Protein AF-A0A367M435-F1 (afdb_monomer_lite)

Sequence (116 aa):
MLREHAMYTHHCFVLACCLGAALPAPASDLFAPAELSDQELSQLRGRYVLPGRIVSFGVTMSSTWQNASGQVLGARVDLQVRQNLARPVLNVTLVDRPGDAPPPVAGNGQVLGGAG

Radius of gyration: 28.55 Å; chains: 1; bounding box: 97×39×48 Å

Organism: Pseudomonas aeruginosa (NCBI:txid287)

Structure (mmCIF, N/CA/C/O backbone):
data_AF-A0A367M435-F1
#
_entry.id   AF-A0A367M435-F1
#
loop_
_atom_site.group_PDB
_atom_site.id
_atom_site.type_symbol
_atom_site.label_atom_id
_atom_site.label_alt_id
_atom_site.label_comp_id
_atom_site.label_asym_id
_atom_site.label_entity_id
_atom_site.label_seq_id
_atom_site.pdbx_PDB_ins_code
_atom_site.Cartn_x
_atom_site.Cartn_y
_atom_site.Cartn_z
_atom_site.occupancy
_atom_site.B_iso_or_equiv
_atom_site.auth_seq_id
_atom_site.auth_comp_id
_atom_site.auth_asym_id
_atom_site.auth_atom_id
_atom_site.pdbx_PDB_model_num
ATOM 1 N N . MET A 1 1 ? 65.549 22.431 -8.433 1.00 52.28 1 MET A N 1
ATOM 2 C CA . MET A 1 1 ? 64.794 21.779 -7.341 1.00 52.28 1 MET A CA 1
ATOM 3 C C . MET A 1 1 ? 63.423 22.412 -7.058 1.00 52.28 1 MET A C 1
ATOM 5 O O . MET A 1 1 ? 62.508 21.671 -6.755 1.00 52.28 1 MET A O 1
ATOM 9 N N . LEU A 1 2 ? 63.182 23.724 -7.245 1.00 55.50 2 LEU A N 1
ATOM 10 C CA . LEU A 1 2 ? 61.846 24.334 -7.010 1.00 55.50 2 LEU A CA 1
ATOM 11 C C . LEU A 1 2 ? 60.718 23.920 -7.989 1.00 55.50 2 LEU A C 1
ATOM 13 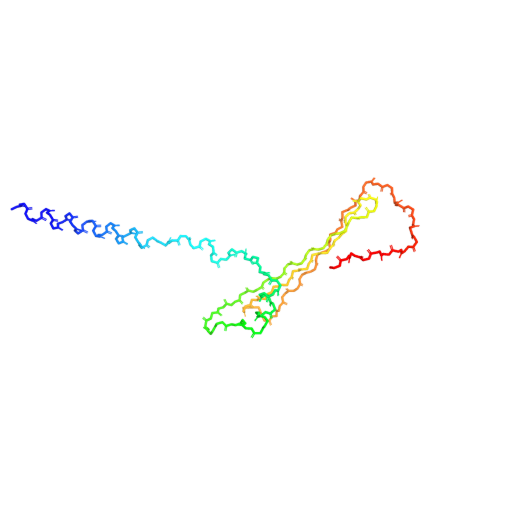O O . LEU A 1 2 ? 59.544 24.058 -7.660 1.00 55.50 2 LEU A O 1
ATOM 17 N N . ARG A 1 3 ? 61.045 23.412 -9.185 1.00 54.94 3 ARG A N 1
ATOM 18 C CA . ARG A 1 3 ? 60.057 23.103 -10.240 1.00 54.94 3 ARG A CA 1
ATOM 19 C C . ARG A 1 3 ? 59.373 21.736 -10.067 1.00 54.94 3 ARG A C 1
ATOM 21 O O . ARG A 1 3 ? 58.253 21.552 -10.527 1.00 54.94 3 ARG A O 1
ATOM 28 N N . GLU A 1 4 ? 60.020 20.803 -9.373 1.00 53.88 4 GLU A N 1
ATOM 29 C CA . GLU A 1 4 ? 59.544 19.421 -9.191 1.00 53.88 4 GLU A CA 1
ATOM 30 C C . GLU A 1 4 ? 58.506 19.323 -8.057 1.00 53.88 4 GLU A C 1
ATOM 32 O O . GLU A 1 4 ? 57.499 18.628 -8.191 1.00 53.88 4 GLU A O 1
ATOM 37 N N . HIS A 1 5 ? 58.665 20.120 -6.992 1.00 55.00 5 HIS A N 1
ATOM 38 C CA . HIS A 1 5 ? 57.692 20.217 -5.895 1.00 55.00 5 HIS A CA 1
ATOM 39 C C . HIS A 1 5 ? 56.345 20.812 -6.337 1.00 55.00 5 HIS A C 1
ATOM 41 O O . HIS A 1 5 ? 55.293 20.371 -5.872 1.00 55.00 5 HIS A O 1
ATOM 47 N N . ALA A 1 6 ? 56.354 21.766 -7.275 1.00 58.19 6 ALA A N 1
ATOM 48 C CA . ALA A 1 6 ? 55.132 22.349 -7.833 1.00 58.19 6 ALA A CA 1
ATOM 49 C C . ALA A 1 6 ? 54.338 21.327 -8.670 1.00 58.19 6 ALA A C 1
ATOM 51 O O . ALA A 1 6 ? 53.111 21.278 -8.592 1.00 58.19 6 ALA A O 1
ATOM 52 N N . ME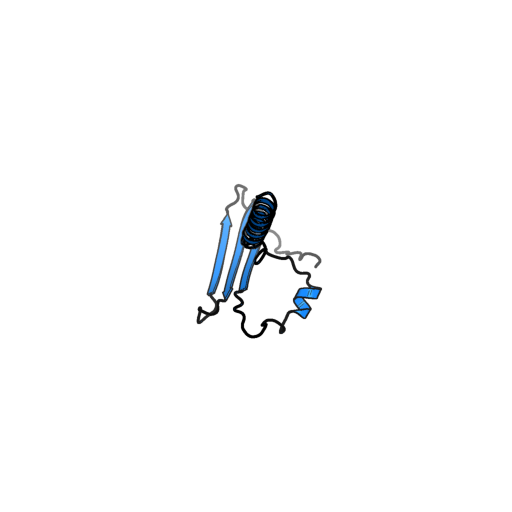T A 1 7 ? 55.033 20.461 -9.417 1.00 58.19 7 MET A N 1
ATOM 53 C CA . MET A 1 7 ? 54.406 19.429 -10.248 1.00 58.19 7 MET A CA 1
ATOM 54 C C . MET A 1 7 ? 53.760 18.321 -9.402 1.00 58.19 7 MET A C 1
ATOM 56 O O . MET A 1 7 ? 52.644 17.903 -9.706 1.00 58.19 7 MET A O 1
ATOM 60 N N . TYR A 1 8 ? 54.407 17.895 -8.310 1.00 57.81 8 TYR A N 1
ATOM 61 C CA . TYR A 1 8 ? 53.862 16.889 -7.386 1.00 57.81 8 TYR A CA 1
ATOM 62 C C . TYR A 1 8 ? 52.659 17.423 -6.590 1.00 57.81 8 TYR A C 1
ATOM 64 O O . TYR A 1 8 ? 51.668 16.722 -6.400 1.00 57.81 8 TYR A O 1
ATOM 72 N N . THR A 1 9 ? 52.703 18.702 -6.199 1.00 62.72 9 THR A N 1
ATOM 73 C CA . THR A 1 9 ? 51.598 19.382 -5.500 1.00 62.72 9 THR A CA 1
ATOM 74 C C . THR A 1 9 ? 50.352 19.479 -6.381 1.00 62.72 9 THR A C 1
ATOM 76 O O . THR A 1 9 ? 49.239 19.245 -5.913 1.00 62.72 9 THR A O 1
ATOM 79 N N . HIS A 1 10 ? 50.530 19.746 -7.679 1.00 67.25 10 HIS A N 1
ATOM 80 C CA . HIS A 1 10 ? 49.409 19.824 -8.611 1.00 67.25 10 HIS A CA 1
ATOM 81 C C . HIS A 1 10 ? 48.781 18.450 -8.886 1.00 67.25 10 HIS A C 1
ATOM 83 O O . HIS A 1 10 ? 47.557 18.342 -8.930 1.00 67.25 10 HIS A O 1
ATOM 89 N N . HIS A 1 11 ? 49.600 17.396 -9.000 1.00 69.62 11 HIS A N 1
ATOM 90 C CA . HIS A 1 11 ? 49.118 16.020 -9.165 1.00 69.62 11 HIS A CA 1
ATOM 91 C C . HIS A 1 11 ? 48.370 15.519 -7.928 1.00 69.62 11 HIS A C 1
ATOM 93 O O . HIS A 1 11 ? 47.300 14.934 -8.076 1.00 69.62 11 HIS A O 1
ATOM 99 N N . CYS A 1 12 ? 48.873 15.795 -6.720 1.00 72.12 12 CYS A N 1
ATOM 100 C CA . CYS A 1 12 ? 48.165 15.468 -5.480 1.00 72.12 12 CYS A CA 1
ATOM 101 C C . CYS A 1 12 ? 46.809 16.177 -5.388 1.00 72.12 12 CYS A C 1
ATOM 103 O O . CYS A 1 12 ? 45.831 15.569 -4.960 1.00 72.12 12 CYS A O 1
ATOM 105 N N . PHE A 1 13 ? 46.730 17.437 -5.828 1.00 76.31 13 PHE A N 1
ATOM 106 C CA . PHE A 1 13 ? 45.477 18.189 -5.829 1.00 76.31 13 PHE A CA 1
ATOM 107 C C . PHE A 1 13 ? 44.453 17.603 -6.810 1.00 76.31 13 PHE A C 1
ATOM 109 O O . PHE A 1 13 ? 43.298 17.396 -6.451 1.00 76.31 13 PHE A O 1
ATOM 116 N N . VAL A 1 14 ? 44.884 17.254 -8.027 1.00 77.75 14 VAL A N 1
ATOM 117 C CA . VAL A 1 14 ? 44.009 16.627 -9.031 1.00 77.75 14 VAL A CA 1
ATOM 118 C C . VAL A 1 14 ? 43.535 15.245 -8.568 1.00 77.75 14 VAL A C 1
ATOM 120 O O . VAL A 1 14 ? 42.347 14.950 -8.668 1.00 77.75 14 VAL A O 1
ATOM 123 N N . LEU A 1 15 ? 44.419 14.424 -7.990 1.00 78.50 15 LEU A N 1
ATOM 124 C CA . LEU A 1 15 ? 44.057 13.125 -7.410 1.00 78.50 15 LEU A CA 1
ATOM 125 C C . LEU A 1 15 ? 43.028 13.263 -6.283 1.00 78.50 15 LEU A C 1
ATOM 127 O O . LEU A 1 15 ? 42.042 12.527 -6.270 1.00 78.50 15 LEU A O 1
ATOM 131 N N . ALA A 1 16 ? 43.210 14.227 -5.377 1.00 75.62 16 ALA A N 1
ATOM 132 C CA . ALA A 1 16 ? 42.256 14.491 -4.303 1.00 75.62 16 ALA A CA 1
ATOM 133 C C . ALA A 1 16 ? 40.879 14.919 -4.844 1.00 75.62 16 ALA A C 1
ATOM 135 O O . ALA A 1 16 ? 39.853 14.427 -4.373 1.00 75.62 16 ALA A O 1
ATOM 136 N N . CYS A 1 17 ? 40.842 15.769 -5.876 1.00 76.19 17 CYS A N 1
ATOM 137 C CA . CYS A 1 17 ? 39.596 16.161 -6.537 1.00 76.19 17 CYS A CA 1
ATOM 138 C C . CYS A 1 17 ? 38.903 14.979 -7.235 1.00 76.19 17 CYS A C 1
ATOM 140 O O . CYS A 1 17 ? 37.689 14.825 -7.108 1.00 76.19 17 CYS A O 1
ATOM 142 N N . CYS A 1 18 ? 39.651 14.121 -7.936 1.00 74.56 18 CYS A N 1
ATOM 143 C CA . CYS A 1 18 ? 39.090 12.947 -8.607 1.00 74.56 18 CYS A CA 1
ATOM 144 C C . CYS A 1 18 ? 38.528 11.918 -7.615 1.00 74.56 18 CYS A C 1
ATOM 146 O O . CYS A 1 18 ? 37.455 11.373 -7.863 1.00 74.56 18 CYS A O 1
ATOM 148 N N . LEU A 1 19 ? 39.197 11.684 -6.478 1.00 74.81 19 LEU A N 1
ATOM 149 C CA . LEU A 1 19 ? 38.667 10.814 -5.4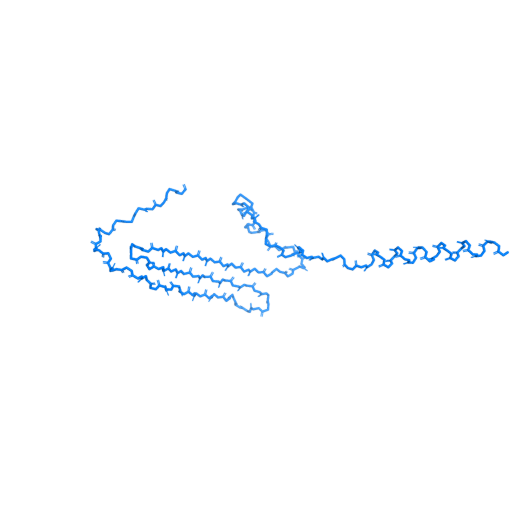21 1.00 74.81 19 LEU A CA 1
ATOM 150 C C . LEU A 1 19 ? 37.405 11.396 -4.767 1.00 74.81 19 LEU A C 1
ATOM 152 O O . LEU A 1 19 ? 36.474 10.645 -4.490 1.00 74.81 19 LEU A O 1
ATOM 156 N N . GLY A 1 20 ? 37.341 12.716 -4.565 1.00 70.56 20 GLY A N 1
ATOM 157 C CA . GLY A 1 20 ? 36.148 13.380 -4.031 1.00 70.56 20 GLY A CA 1
ATOM 158 C C . GLY A 1 20 ? 34.939 13.307 -4.971 1.00 70.56 20 GLY A C 1
ATOM 159 O O . GLY A 1 20 ? 33.820 13.098 -4.513 1.00 70.56 20 GLY A O 1
ATOM 160 N N . ALA A 1 21 ? 35.154 13.424 -6.285 1.00 66.12 21 ALA A N 1
ATOM 161 C CA . ALA A 1 21 ? 34.091 13.338 -7.291 1.00 66.12 21 ALA A CA 1
ATOM 162 C C . ALA A 1 21 ? 33.640 11.896 -7.598 1.00 66.12 21 ALA A C 1
ATOM 164 O O . ALA A 1 21 ? 32.541 11.695 -8.110 1.00 66.12 21 ALA A O 1
ATOM 165 N N . ALA A 1 22 ? 34.478 10.898 -7.298 1.00 65.75 22 ALA A N 1
ATOM 166 C CA . ALA A 1 22 ? 34.162 9.480 -7.476 1.00 65.75 22 ALA A CA 1
ATOM 167 C C . ALA A 1 22 ? 33.395 8.872 -6.291 1.00 65.75 22 ALA A C 1
ATOM 169 O O . ALA A 1 22 ? 32.993 7.708 -6.359 1.00 65.75 22 ALA A O 1
ATOM 170 N N . LEU A 1 23 ? 33.188 9.633 -5.208 1.00 65.56 23 LEU A N 1
ATOM 171 C CA . LEU A 1 23 ? 32.303 9.210 -4.133 1.00 65.56 23 LEU A CA 1
ATOM 172 C C . LEU A 1 23 ? 30.898 9.028 -4.723 1.00 65.56 23 LEU A C 1
ATOM 174 O O . LEU A 1 23 ? 30.369 9.970 -5.318 1.00 65.56 23 LEU A O 1
ATOM 178 N N . PRO A 1 24 ? 30.283 7.839 -4.588 1.00 58.88 24 PRO A N 1
ATOM 179 C CA . PRO A 1 24 ? 28.907 7.657 -5.004 1.00 58.88 24 PRO A CA 1
ATOM 180 C C . PRO A 1 24 ? 28.064 8.638 -4.194 1.00 58.88 24 PRO A C 1
ATOM 182 O O . PRO A 1 24 ? 27.930 8.492 -2.978 1.00 58.88 24 PRO A O 1
ATOM 185 N N . ALA A 1 25 ? 27.539 9.669 -4.861 1.00 62.72 25 ALA A N 1
ATOM 186 C CA . ALA A 1 25 ? 26.541 10.536 -4.261 1.00 62.72 25 ALA A CA 1
ATOM 187 C C . ALA A 1 25 ? 25.438 9.615 -3.722 1.00 62.72 25 ALA A C 1
ATOM 189 O O . ALA A 1 25 ? 24.983 8.745 -4.477 1.00 62.72 25 ALA A O 1
ATOM 190 N N . PRO A 1 26 ? 25.052 9.719 -2.438 1.00 55.19 26 PRO A N 1
ATOM 191 C CA . PRO A 1 26 ? 23.969 8.911 -1.915 1.00 55.19 26 PRO A CA 1
ATOM 192 C C . PRO A 1 26 ? 22.735 9.252 -2.741 1.00 55.19 26 PRO A C 1
ATOM 194 O O . PRO A 1 26 ? 22.139 10.314 -2.600 1.00 55.19 26 PRO A O 1
ATOM 197 N N . ALA A 1 27 ? 22.378 8.359 -3.658 1.00 53.00 27 ALA A N 1
ATOM 198 C CA . ALA A 1 27 ? 21.171 8.450 -4.453 1.00 53.00 27 ALA A CA 1
ATOM 199 C C . ALA A 1 27 ? 19.982 8.025 -3.578 1.00 53.00 27 ALA A C 1
ATOM 201 O O . ALA A 1 27 ? 19.244 7.097 -3.903 1.00 53.00 27 ALA A O 1
ATOM 202 N N . SER A 1 28 ? 19.855 8.671 -2.417 1.00 52.94 28 SER A N 1
ATOM 203 C CA . SER A 1 28 ? 18.877 8.365 -1.378 1.00 52.94 28 SER A CA 1
ATOM 204 C C . SER A 1 28 ? 17.439 8.623 -1.828 1.00 52.94 28 SER A C 1
ATOM 206 O O . SER A 1 28 ? 16.527 8.086 -1.214 1.00 52.94 28 SER A O 1
ATOM 208 N N . ASP A 1 29 ? 17.247 9.350 -2.935 1.00 55.16 29 ASP A N 1
ATOM 209 C CA . ASP A 1 29 ? 15.931 9.716 -3.473 1.00 55.16 29 ASP A CA 1
ATOM 210 C C . ASP A 1 29 ? 15.531 9.003 -4.771 1.00 55.16 29 ASP A C 1
ATOM 212 O O . ASP A 1 29 ? 14.456 9.269 -5.301 1.00 55.16 29 ASP A O 1
ATOM 216 N N . LEU A 1 30 ? 16.318 8.049 -5.291 1.00 53.72 30 LEU A N 1
ATOM 217 C CA . LEU A 1 30 ? 15.925 7.317 -6.514 1.00 53.72 30 LEU A CA 1
ATOM 218 C C . LEU A 1 30 ? 14.604 6.539 -6.370 1.00 53.72 30 LEU A C 1
ATOM 220 O O . LEU A 1 30 ? 14.008 6.156 -7.376 1.00 53.72 30 LEU A O 1
ATOM 224 N N . PHE A 1 31 ? 14.152 6.312 -5.135 1.00 54.03 31 PHE A N 1
ATOM 225 C CA . PHE A 1 31 ? 12.913 5.606 -4.814 1.00 54.03 31 PHE A CA 1
ATOM 226 C C . PHE A 1 31 ? 12.071 6.334 -3.761 1.00 54.03 31 PHE A C 1
ATOM 228 O O . PHE A 1 31 ? 11.248 5.700 -3.098 1.00 54.03 31 PHE A O 1
ATOM 235 N N . ALA A 1 32 ? 12.274 7.643 -3.582 1.00 59.12 32 ALA A N 1
ATOM 236 C CA . ALA A 1 32 ? 11.383 8.427 -2.741 1.00 59.12 32 ALA A CA 1
ATOM 237 C C . ALA A 1 32 ? 9.967 8.389 -3.346 1.00 59.12 32 ALA A C 1
ATOM 239 O O . ALA A 1 32 ? 9.814 8.649 -4.545 1.00 59.12 32 ALA A O 1
ATOM 240 N N . PRO A 1 33 ? 8.929 8.032 -2.567 1.00 53.56 33 PRO A N 1
ATOM 241 C CA . PRO A 1 33 ? 7.556 8.098 -3.044 1.00 53.56 33 PRO A CA 1
ATOM 242 C C . PRO A 1 33 ? 7.225 9.537 -3.453 1.00 53.56 33 PRO A C 1
ATOM 244 O O . PRO A 1 33 ? 7.199 10.430 -2.611 1.00 53.56 33 PRO A O 1
ATOM 247 N N . ALA A 1 34 ? 7.004 9.764 -4.747 1.00 68.62 34 ALA A N 1
ATOM 248 C CA . ALA A 1 34 ? 6.548 11.046 -5.266 1.00 68.62 34 ALA A CA 1
ATOM 249 C C . ALA A 1 34 ? 5.020 11.031 -5.344 1.00 68.62 34 ALA A C 1
ATOM 251 O O . ALA A 1 34 ? 4.434 10.141 -5.966 1.00 68.62 34 ALA A O 1
ATOM 252 N N . GLU A 1 35 ? 4.383 12.004 -4.699 1.00 70.75 35 GLU A N 1
ATOM 253 C CA . GLU A 1 35 ? 2.952 12.228 -4.859 1.00 70.75 35 GLU A CA 1
ATOM 254 C C . GLU A 1 35 ? 2.695 12.763 -6.267 1.00 70.75 35 GLU A C 1
ATOM 256 O O . GLU A 1 35 ? 3.381 13.673 -6.734 1.00 70.75 35 GLU A O 1
ATOM 261 N N . LEU A 1 36 ? 1.738 12.152 -6.960 1.00 68.50 36 LEU A N 1
ATOM 262 C CA . LEU A 1 36 ? 1.430 12.480 -8.339 1.00 68.50 36 LEU A CA 1
ATOM 263 C C . LEU A 1 36 ? -0.018 12.946 -8.438 1.00 68.50 36 LEU A C 1
ATOM 265 O O . LEU A 1 36 ? -0.917 12.284 -7.920 1.00 68.50 36 LEU A O 1
ATOM 269 N N . SER A 1 37 ? -0.241 14.071 -9.113 1.00 76.81 37 SER A N 1
ATOM 270 C CA . SER A 1 37 ?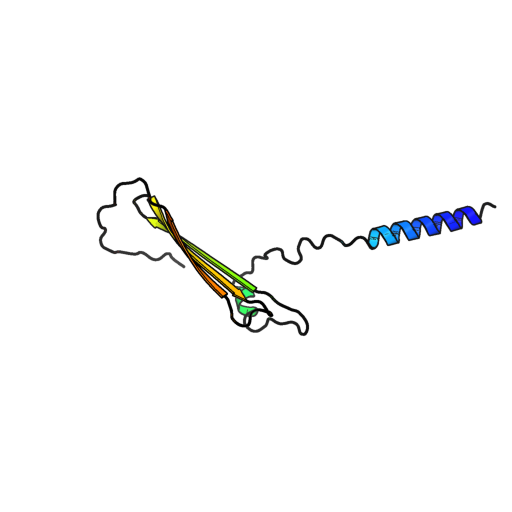 -1.583 14.631 -9.283 1.00 76.81 37 SER A CA 1
ATOM 271 C C . SER A 1 37 ? -2.468 13.738 -10.163 1.00 76.81 37 SER A C 1
ATOM 273 O O . SER A 1 37 ? -1.976 13.051 -11.062 1.00 76.81 37 SER A O 1
ATOM 275 N N . ASP A 1 38 ? -3.791 13.784 -9.977 1.00 68.25 38 ASP A N 1
ATOM 276 C CA . ASP A 1 38 ? -4.747 13.007 -10.788 1.00 68.25 38 ASP A CA 1
ATOM 277 C C . ASP A 1 38 ? -4.625 13.295 -12.291 1.00 68.25 38 ASP A C 1
ATOM 279 O O . ASP A 1 38 ? -4.748 12.398 -13.134 1.00 68.25 38 ASP A O 1
ATOM 283 N N . GLN A 1 39 ? -4.327 14.549 -12.636 1.00 76.25 39 GLN A N 1
ATOM 284 C CA . GLN A 1 39 ? -4.094 14.970 -14.010 1.00 76.25 39 GLN A CA 1
ATOM 285 C C . GLN A 1 39 ? -2.859 14.279 -14.604 1.00 76.25 39 GLN A C 1
ATOM 287 O O . GLN A 1 39 ? -2.922 13.790 -15.733 1.00 76.25 39 GLN A O 1
ATOM 292 N N . GLU A 1 40 ? -1.761 14.177 -13.859 1.00 69.62 40 GLU A N 1
ATOM 293 C CA . GLU A 1 40 ? -0.547 13.481 -14.296 1.00 69.62 40 GLU A CA 1
ATOM 294 C C . GLU A 1 40 ? -0.726 11.957 -14.296 1.00 69.62 40 GLU A C 1
ATOM 296 O O . GLU A 1 40 ? -0.361 11.298 -15.272 1.00 69.62 40 GLU A O 1
ATOM 301 N N . LEU A 1 41 ? -1.381 11.390 -13.276 1.00 70.75 41 LEU A N 1
ATOM 302 C CA . LEU A 1 41 ? -1.752 9.970 -13.228 1.00 70.75 41 LEU A CA 1
ATOM 303 C C . LEU A 1 41 ? -2.573 9.556 -14.457 1.00 70.75 41 LEU A C 1
ATOM 305 O O . LEU A 1 41 ? -2.360 8.475 -15.014 1.00 70.75 41 LEU A O 1
ATOM 309 N N . SER A 1 42 ? -3.493 10.413 -14.916 1.00 68.56 42 SER A N 1
ATOM 310 C CA . SER A 1 42 ? -4.316 10.150 -16.103 1.00 68.56 42 SER A CA 1
ATOM 311 C C . SER A 1 42 ? -3.487 10.028 -17.387 1.00 68.56 42 SER A C 1
ATOM 313 O O . SER A 1 42 ? -3.777 9.176 -18.228 1.00 68.56 42 SER A O 1
ATOM 315 N N . GLN A 1 43 ? -2.418 10.820 -17.508 1.00 70.31 43 GLN A N 1
ATOM 316 C CA . GLN A 1 43 ? -1.538 10.841 -18.679 1.00 70.31 43 GLN A CA 1
ATOM 317 C C . GLN A 1 43 ? -0.549 9.682 -18.695 1.00 70.31 43 GLN A C 1
ATOM 319 O O . GLN A 1 43 ? 0.002 9.346 -19.743 1.00 70.31 43 GLN A O 1
ATOM 324 N N . LEU A 1 44 ? -0.300 9.087 -17.536 1.00 63.97 44 LEU A N 1
ATOM 325 C CA . LEU A 1 44 ? 0.675 8.029 -17.363 1.00 63.97 44 LEU A CA 1
ATOM 326 C C . LEU A 1 44 ? 0.082 6.622 -17.547 1.00 63.97 44 LEU A C 1
ATOM 328 O O . LEU A 1 44 ? 0.824 5.658 -17.773 1.00 63.97 44 LEU A O 1
ATOM 332 N N . ARG A 1 45 ? -1.254 6.491 -17.586 1.00 59.91 45 ARG A N 1
ATOM 333 C CA . ARG A 1 45 ? -1.912 5.264 -18.064 1.00 59.91 45 ARG A CA 1
ATOM 334 C C . ARG A 1 45 ? -1.436 4.942 -19.484 1.00 59.91 45 ARG A C 1
ATOM 336 O O . ARG A 1 45 ? -1.565 5.747 -20.398 1.00 59.91 45 ARG A O 1
ATOM 343 N N . GLY A 1 46 ? -0.874 3.749 -19.665 1.00 57.66 46 GLY A N 1
ATOM 344 C CA . GLY A 1 46 ? -0.417 3.260 -20.971 1.00 57.66 46 GLY A CA 1
ATOM 345 C C . GLY A 1 46 ? 0.948 3.778 -21.444 1.00 57.66 46 GLY A C 1
ATOM 346 O O . GLY A 1 46 ? 1.367 3.395 -22.532 1.00 57.66 46 GLY A O 1
ATOM 347 N N . ARG A 1 47 ? 1.669 4.599 -20.657 1.00 62.44 47 ARG A N 1
ATOM 348 C CA . ARG A 1 47 ? 2.995 5.145 -21.038 1.00 62.44 47 ARG A CA 1
ATOM 349 C C . ARG A 1 47 ? 4.192 4.520 -20.313 1.00 62.44 47 ARG A C 1
ATOM 351 O O . ARG A 1 47 ? 5.331 4.895 -20.582 1.00 62.44 47 ARG A O 1
ATOM 358 N N . TYR A 1 48 ? 3.975 3.558 -19.420 1.00 53.38 48 TYR A N 1
ATOM 359 C CA . TYR A 1 48 ? 5.049 3.003 -18.596 1.00 53.38 48 TYR A CA 1
ATOM 360 C C . TYR A 1 48 ? 5.690 1.749 -19.181 1.00 53.38 48 TYR A C 1
ATOM 362 O O . TYR A 1 48 ? 5.282 0.641 -18.857 1.00 53.38 48 TYR A O 1
ATOM 370 N N . VAL A 1 49 ? 6.742 1.949 -19.976 1.00 54.06 49 VAL A N 1
ATOM 371 C CA . VAL A 1 49 ? 8.050 1.284 -19.815 1.00 54.06 49 VAL A CA 1
ATOM 372 C C . VAL A 1 49 ? 9.056 1.998 -20.718 1.00 54.06 49 VAL A C 1
ATOM 374 O O . VAL A 1 49 ? 8.920 1.979 -21.940 1.00 54.06 49 VAL A O 1
ATOM 377 N N . LEU A 1 50 ? 10.094 2.615 -20.141 1.00 57.97 50 LEU A N 1
ATOM 378 C CA . LEU A 1 50 ? 11.281 2.916 -20.942 1.00 57.97 50 LEU A CA 1
ATOM 379 C C . LEU A 1 50 ? 11.904 1.576 -21.376 1.00 57.97 50 LEU A C 1
ATOM 381 O O . LEU A 1 50 ? 12.075 0.701 -20.519 1.00 57.97 50 LEU A O 1
ATOM 385 N N . PRO A 1 51 ? 12.271 1.393 -22.658 1.00 55.53 51 PRO A N 1
ATOM 386 C CA . PRO A 1 51 ? 12.935 0.175 -23.106 1.00 55.53 51 PRO A CA 1
ATOM 387 C C . PRO A 1 51 ? 14.204 -0.090 -22.282 1.00 55.53 51 PRO A C 1
ATOM 389 O O . PRO A 1 51 ? 15.030 0.803 -22.101 1.00 55.53 51 PRO A O 1
ATOM 392 N N . GLY A 1 52 ? 14.355 -1.314 -21.771 1.00 57.41 52 GLY A N 1
ATOM 393 C CA . GLY A 1 52 ? 15.567 -1.756 -21.069 1.00 57.41 52 GLY A CA 1
ATOM 394 C C . GLY A 1 52 ? 15.643 -1.457 -19.565 1.00 57.41 52 GLY A C 1
ATOM 395 O O . GLY A 1 52 ? 16.722 -1.592 -18.994 1.00 57.41 52 GLY A O 1
ATOM 396 N N . ARG A 1 53 ? 14.543 -1.069 -18.897 1.00 61.81 53 ARG A N 1
ATOM 397 C CA . ARG A 1 53 ? 14.513 -0.871 -17.430 1.00 61.81 53 ARG A CA 1
ATOM 398 C C . ARG A 1 53 ? 13.447 -1.739 -16.752 1.00 61.81 53 ARG A C 1
ATOM 400 O O . ARG A 1 53 ? 12.342 -1.882 -17.265 1.00 61.81 53 ARG A O 1
ATOM 407 N N . ILE A 1 54 ? 13.780 -2.301 -15.586 1.00 56.44 54 ILE A N 1
ATOM 408 C CA . ILE A 1 54 ? 12.860 -3.079 -14.741 1.00 56.44 54 ILE A CA 1
ATOM 409 C C . ILE A 1 54 ? 12.025 -2.102 -13.908 1.00 56.44 54 ILE A C 1
ATOM 411 O O . ILE A 1 54 ? 12.588 -1.285 -13.184 1.00 56.44 54 ILE A O 1
ATOM 415 N N . VAL A 1 55 ? 10.696 -2.207 -13.972 1.00 60.97 55 VAL A N 1
ATOM 416 C CA . VAL A 1 55 ? 9.776 -1.418 -13.139 1.00 60.97 55 VAL A CA 1
ATOM 417 C C . VAL A 1 55 ? 9.042 -2.369 -12.198 1.00 60.97 55 VAL A C 1
ATOM 419 O O . VAL A 1 55 ? 8.339 -3.272 -12.645 1.00 60.97 55 VAL A O 1
ATOM 422 N N . SER A 1 56 ? 9.234 -2.191 -10.892 1.00 64.25 56 SER A N 1
ATOM 423 C CA . SER A 1 56 ? 8.422 -2.851 -9.863 1.00 64.25 56 SER A CA 1
ATOM 424 C C . SER A 1 56 ? 7.373 -1.861 -9.381 1.00 64.25 56 SER A C 1
ATOM 426 O O . SER A 1 56 ? 7.716 -0.715 -9.101 1.00 64.25 56 SER A O 1
ATOM 428 N N . PHE A 1 57 ? 6.119 -2.292 -9.280 1.00 68.38 57 PHE A N 1
ATOM 429 C CA . PHE A 1 57 ? 5.032 -1.450 -8.788 1.00 68.38 57 PHE A CA 1
ATOM 430 C C . PHE A 1 57 ? 4.299 -2.139 -7.640 1.00 68.38 57 PHE A C 1
ATOM 432 O O . PHE A 1 57 ? 4.065 -3.351 -7.653 1.00 68.38 57 PHE A O 1
ATOM 439 N N . GLY A 1 58 ? 3.978 -1.349 -6.620 1.00 76.56 58 GLY A N 1
ATOM 440 C CA . GLY A 1 58 ? 3.190 -1.757 -5.468 1.00 76.56 58 GLY A CA 1
ATOM 441 C C . GLY A 1 58 ? 2.101 -0.726 -5.217 1.00 76.56 58 GLY A C 1
ATOM 442 O O . GLY A 1 58 ? 2.371 0.470 -5.297 1.00 76.56 58 GLY A O 1
ATOM 443 N N . VAL A 1 59 ? 0.882 -1.181 -4.940 1.00 79.12 59 VAL A N 1
ATOM 444 C CA . VAL A 1 59 ? -0.233 -0.321 -4.532 1.00 79.12 59 VAL A CA 1
ATOM 445 C C . VAL A 1 59 ? -0.723 -0.806 -3.178 1.00 79.12 59 VAL A C 1
ATOM 447 O O . VAL A 1 59 ? -1.110 -1.967 -3.052 1.00 79.12 59 VAL A O 1
ATOM 450 N N . THR A 1 60 ? -0.725 0.085 -2.190 1.00 80.81 60 THR A N 1
ATOM 451 C CA . THR A 1 60 ? -1.339 -0.155 -0.881 1.00 80.81 60 THR A CA 1
ATOM 452 C C . THR A 1 60 ? -2.522 0.787 -0.729 1.00 80.81 60 THR A C 1
ATOM 454 O O . THR A 1 60 ? -2.356 2.004 -0.702 1.00 80.81 60 THR A O 1
ATOM 457 N N . MET A 1 61 ? -3.720 0.225 -0.616 1.00 83.50 61 MET A N 1
ATOM 458 C CA . MET A 1 61 ? -4.937 0.959 -0.286 1.00 83.50 61 MET A CA 1
ATOM 459 C C . MET A 1 61 ? -5.330 0.633 1.152 1.00 83.50 61 MET A C 1
ATOM 461 O O . MET A 1 61 ? -5.373 -0.534 1.529 1.00 83.50 61 MET A O 1
ATOM 465 N N . SER A 1 62 ? -5.621 1.651 1.959 1.00 85.31 62 SER A N 1
ATOM 466 C CA . SER A 1 62 ? -6.074 1.482 3.341 1.00 85.31 62 SER A CA 1
ATOM 467 C C . SER A 1 62 ? -7.310 2.337 3.578 1.00 85.31 62 SER A C 1
ATOM 469 O O . SER A 1 62 ? -7.247 3.557 3.458 1.00 85.31 62 SER A O 1
ATOM 471 N N . SER A 1 63 ? -8.419 1.702 3.947 1.00 82.69 63 SER A N 1
ATOM 472 C CA . SER A 1 63 ? -9.665 2.377 4.314 1.00 82.69 63 SER A CA 1
ATOM 473 C C . SER A 1 63 ? -10.060 1.957 5.718 1.00 82.69 63 SER A C 1
ATOM 475 O O . SER A 1 63 ? -10.139 0.767 6.010 1.00 82.69 63 SER A O 1
ATOM 477 N N . THR A 1 64 ? -10.308 2.926 6.590 1.00 86.50 64 THR A N 1
ATOM 478 C CA . THR A 1 64 ? -10.761 2.696 7.965 1.00 86.50 64 THR A CA 1
ATOM 479 C C . THR A 1 64 ? -11.978 3.559 8.238 1.00 86.50 64 THR A C 1
ATOM 481 O O . THR A 1 64 ? -11.986 4.734 7.877 1.00 86.50 64 THR A O 1
ATOM 484 N N . TRP A 1 65 ? -12.978 2.999 8.904 1.00 81.81 65 TRP A N 1
ATOM 485 C CA . TRP A 1 65 ? -14.138 3.715 9.403 1.00 81.81 65 TRP A CA 1
ATOM 486 C C . TRP A 1 65 ? -14.295 3.451 10.897 1.00 81.81 65 TRP A C 1
ATOM 488 O O . TRP A 1 65 ? -14.034 2.352 11.388 1.00 81.81 65 TRP A O 1
ATOM 498 N N . GLN A 1 66 ? -14.717 4.477 11.627 1.00 85.56 66 GLN A N 1
ATOM 499 C CA . GLN A 1 66 ? -15.057 4.358 13.035 1.00 85.56 66 GLN A CA 1
ATOM 500 C C . GLN A 1 66 ? -16.573 4.458 13.176 1.00 85.56 66 GLN A C 1
ATOM 502 O O . GLN A 1 66 ? -17.191 5.350 12.594 1.00 85.56 66 GLN A O 1
ATOM 507 N N . ASN A 1 67 ? -17.184 3.526 13.904 1.00 83.62 67 ASN A N 1
ATOM 508 C CA . ASN A 1 67 ? -18.617 3.571 14.177 1.00 83.62 67 ASN A CA 1
ATOM 509 C C . ASN A 1 67 ? -18.923 4.397 15.443 1.00 83.62 67 ASN A C 1
ATOM 511 O O . ASN A 1 67 ? -18.026 4.863 16.146 1.00 83.62 67 ASN A O 1
ATOM 515 N N . ALA A 1 68 ? -20.210 4.546 15.764 1.00 78.38 68 ALA A N 1
ATOM 516 C CA . ALA A 1 68 ? -20.649 5.321 16.923 1.00 78.38 68 ALA A CA 1
ATOM 517 C C . ALA A 1 68 ? -20.311 4.684 18.290 1.00 78.38 68 ALA A C 1
ATOM 519 O O . ALA A 1 68 ? -20.316 5.405 19.283 1.00 78.38 68 ALA A O 1
ATOM 520 N N . SER A 1 69 ? -19.984 3.383 18.365 1.00 80.12 69 SER A N 1
ATOM 521 C CA . SER A 1 69 ? -19.431 2.781 19.595 1.00 80.12 69 SER A CA 1
ATOM 522 C C . SER A 1 69 ? -17.917 2.977 19.737 1.00 80.12 69 SER A C 1
ATOM 524 O O . SER A 1 69 ? -17.310 2.484 20.688 1.00 80.12 69 SER A O 1
ATOM 526 N N . GLY A 1 70 ? -17.281 3.674 18.791 1.00 81.62 70 GLY A N 1
ATOM 527 C CA . GLY A 1 70 ? -15.837 3.868 18.761 1.00 81.62 70 GLY A CA 1
ATOM 528 C C . GLY A 1 70 ? -15.057 2.678 18.198 1.00 81.62 70 GLY A C 1
ATOM 529 O O . GLY A 1 70 ? -13.829 2.756 18.146 1.00 81.62 70 GLY A O 1
ATOM 530 N N . GLN A 1 71 ? -15.733 1.616 17.739 1.00 86.75 71 GLN A N 1
ATOM 531 C CA . GLN A 1 71 ? -15.097 0.492 17.048 1.00 86.75 71 GLN A CA 1
ATOM 532 C C . GLN A 1 71 ? -14.504 0.979 15.728 1.00 86.75 71 GLN A C 1
ATOM 534 O O . GLN A 1 71 ? -15.174 1.664 14.952 1.00 86.75 71 GLN A O 1
ATOM 539 N N . VAL A 1 72 ? -13.258 0.591 15.462 1.00 87.50 72 VAL A N 1
ATOM 540 C CA . VAL A 1 72 ? -12.575 0.878 14.202 1.00 87.50 72 VAL A CA 1
ATOM 541 C C . VAL A 1 72 ? -12.573 -0.383 13.363 1.00 87.50 72 VAL A C 1
ATOM 543 O O . VAL A 1 72 ? -11.950 -1.378 13.726 1.00 87.50 72 VAL A O 1
ATOM 546 N N . LEU A 1 73 ? -13.229 -0.316 12.216 1.00 87.88 73 LEU A N 1
ATOM 547 C CA . LEU A 1 73 ? -13.149 -1.342 11.195 1.00 87.88 73 LEU A CA 1
ATOM 548 C C . LEU A 1 73 ? -12.401 -0.785 9.987 1.00 87.88 73 LEU A C 1
ATOM 550 O O . LEU A 1 73 ? -12.398 0.415 9.721 1.00 87.88 73 LEU A O 1
ATOM 554 N N . GLY A 1 74 ?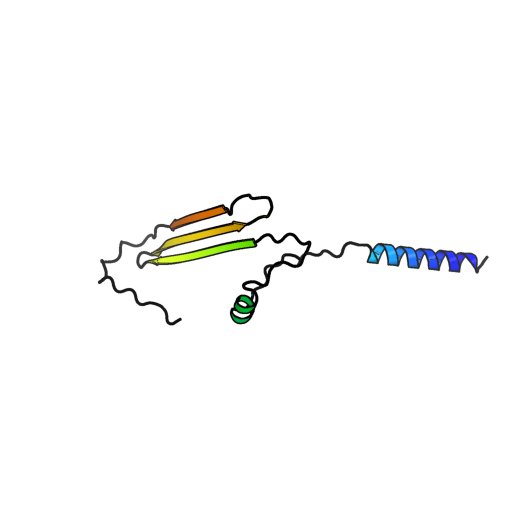 -11.738 -1.646 9.240 1.00 88.62 74 GLY A N 1
ATOM 555 C CA . GLY A 1 74 ? -11.006 -1.234 8.062 1.00 88.62 74 GLY A CA 1
ATOM 556 C C . GLY A 1 74 ? -10.587 -2.399 7.194 1.00 88.62 74 GLY A C 1
ATOM 557 O O . GLY A 1 74 ? -10.652 -3.563 7.584 1.00 88.62 74 GLY A O 1
ATOM 558 N N . ALA A 1 75 ? -10.116 -2.066 6.004 1.00 86.06 75 ALA A N 1
ATOM 559 C CA . ALA A 1 75 ? -9.520 -3.001 5.073 1.00 86.06 75 ALA A CA 1
ATOM 560 C C . ALA A 1 75 ? -8.248 -2.386 4.489 1.00 86.06 75 ALA A C 1
ATOM 562 O O . ALA A 1 75 ? -8.225 -1.217 4.097 1.00 86.06 75 ALA A O 1
ATOM 563 N N . ARG A 1 76 ? -7.190 -3.193 4.428 1.00 87.75 76 ARG A N 1
ATOM 564 C CA . ARG A 1 76 ? -5.961 -2.903 3.699 1.00 87.75 76 ARG A CA 1
ATOM 565 C C . ARG A 1 76 ? -5.833 -3.879 2.539 1.00 87.75 76 ARG A C 1
ATOM 567 O O . ARG A 1 76 ? -5.965 -5.086 2.736 1.00 87.75 76 ARG A O 1
ATOM 574 N N . VAL A 1 77 ? -5.567 -3.354 1.351 1.00 88.50 77 VAL A N 1
ATOM 575 C CA . VAL A 1 77 ? -5.331 -4.129 0.134 1.00 88.50 77 VAL A CA 1
ATOM 576 C C . VAL A 1 77 ? -3.947 -3.786 -0.396 1.00 88.50 77 VAL A C 1
ATOM 578 O O . VAL A 1 77 ? -3.674 -2.626 -0.696 1.00 88.50 77 VAL A O 1
ATOM 581 N N . ASP A 1 78 ? -3.093 -4.795 -0.525 1.00 88.50 78 ASP A N 1
ATOM 582 C CA . ASP A 1 78 ? -1.733 -4.673 -1.042 1.00 88.50 78 ASP A CA 1
ATOM 583 C C . ASP A 1 78 ? -1.603 -5.471 -2.342 1.00 88.50 78 ASP A C 1
ATOM 585 O O . ASP A 1 78 ? -1.701 -6.699 -2.337 1.00 88.50 78 ASP A O 1
ATOM 589 N N . LEU A 1 79 ? -1.354 -4.785 -3.457 1.00 88.00 79 LEU A N 1
ATOM 590 C CA . LEU A 1 79 ? -1.074 -5.393 -4.756 1.00 88.00 79 LEU A CA 1
ATOM 591 C C . LEU A 1 79 ? 0.399 -5.190 -5.108 1.00 88.00 79 LEU A C 1
ATOM 593 O O . LEU A 1 79 ? 0.853 -4.057 -5.241 1.00 88.00 79 LEU A O 1
ATOM 597 N N . GLN A 1 80 ? 1.136 -6.282 -5.300 1.00 84.69 80 GLN A N 1
ATOM 598 C CA . GLN A 1 80 ? 2.547 -6.255 -5.683 1.00 84.69 80 GLN A CA 1
ATOM 599 C C . GLN A 1 80 ? 2.765 -6.923 -7.035 1.00 84.69 80 GLN A C 1
ATOM 601 O O . GLN A 1 80 ? 2.360 -8.069 -7.249 1.00 84.69 80 GLN A O 1
ATOM 606 N N . VAL A 1 81 ? 3.488 -6.236 -7.920 1.00 82.19 81 VAL A N 1
ATOM 607 C CA . VAL A 1 81 ? 3.902 -6.779 -9.215 1.00 82.19 81 VAL A CA 1
ATOM 608 C C . VAL A 1 81 ? 5.394 -6.561 -9.415 1.00 82.19 81 VAL A C 1
ATOM 610 O O . VAL A 1 81 ? 5.915 -5.449 -9.305 1.00 82.19 81 VAL A O 1
ATOM 613 N N . ARG A 1 82 ? 6.098 -7.660 -9.692 1.00 78.62 82 ARG A N 1
ATOM 614 C CA . ARG A 1 82 ? 7.549 -7.702 -9.890 1.00 78.62 82 ARG A CA 1
ATOM 615 C C . ARG A 1 82 ? 7.854 -8.590 -11.090 1.00 78.62 82 ARG A C 1
ATOM 617 O O . ARG A 1 82 ? 7.163 -9.578 -11.303 1.00 78.62 82 ARG A O 1
ATOM 624 N N . GLN A 1 83 ? 8.918 -8.288 -11.830 1.00 72.06 83 GLN A N 1
ATOM 625 C CA . GLN A 1 83 ? 9.303 -9.054 -13.024 1.00 72.06 83 GLN A CA 1
ATOM 626 C C . GLN A 1 83 ? 9.534 -10.550 -12.737 1.00 72.06 83 GLN A C 1
ATOM 628 O O . GLN A 1 83 ? 9.164 -11.395 -13.542 1.00 72.06 83 GLN A O 1
ATOM 633 N N . ASN A 1 84 ? 10.134 -10.884 -11.590 1.00 77.81 84 ASN A N 1
ATOM 634 C CA . ASN A 1 84 ? 10.435 -12.272 -11.222 1.00 77.81 84 ASN A CA 1
ATOM 635 C C . ASN A 1 84 ? 9.250 -12.998 -10.553 1.00 77.81 84 ASN A C 1
ATOM 637 O O . ASN A 1 84 ? 9.398 -14.094 -10.019 1.00 77.81 84 ASN A O 1
ATOM 641 N N . LEU A 1 85 ? 8.076 -12.363 -10.533 1.00 76.12 85 LEU A N 1
ATOM 642 C CA . LEU A 1 85 ? 6.836 -12.941 -10.045 1.00 76.12 85 LEU A CA 1
ATOM 643 C C . LEU A 1 85 ? 5.960 -13.264 -11.251 1.00 76.12 85 LEU A C 1
ATOM 645 O O . LEU A 1 85 ? 5.441 -12.374 -11.915 1.00 76.12 85 LEU A O 1
ATOM 649 N N . ALA A 1 86 ? 5.774 -14.558 -11.516 1.00 80.56 86 ALA A N 1
ATOM 650 C CA . ALA A 1 86 ? 4.950 -15.034 -12.629 1.00 80.56 86 ALA A CA 1
ATOM 651 C C . ALA A 1 86 ? 3.486 -14.560 -12.544 1.00 80.56 86 ALA A C 1
ATOM 653 O O . ALA A 1 86 ? 2.762 -14.596 -13.538 1.00 80.56 86 ALA A O 1
ATOM 654 N N . ARG A 1 87 ? 3.030 -14.155 -11.351 1.00 87.56 87 ARG A N 1
ATOM 655 C CA . ARG A 1 87 ? 1.679 -13.655 -11.088 1.00 87.56 87 ARG A CA 1
ATOM 656 C C . ARG A 1 87 ? 1.735 -12.500 -10.082 1.00 87.56 87 ARG A C 1
ATOM 658 O O . ARG A 1 87 ? 2.558 -12.558 -9.169 1.00 87.56 87 ARG A O 1
ATOM 665 N N . PRO A 1 88 ? 0.867 -11.483 -10.214 1.00 84.88 88 PRO A N 1
ATOM 666 C CA . PRO A 1 88 ? 0.714 -10.452 -9.193 1.00 84.88 88 PRO A CA 1
ATOM 667 C C . PRO A 1 88 ? 0.274 -11.072 -7.859 1.00 84.88 88 PRO A C 1
ATOM 669 O O . PRO A 1 88 ? -0.536 -12.001 -7.845 1.00 84.88 88 PRO A O 1
ATOM 672 N N . VAL A 1 89 ? 0.790 -10.552 -6.744 1.00 89.31 89 VAL A N 1
ATOM 673 C CA . VAL A 1 89 ? 0.369 -10.959 -5.394 1.00 89.31 89 VAL A CA 1
ATOM 674 C C . VAL A 1 89 ? -0.589 -9.913 -4.851 1.00 89.31 89 VAL A C 1
ATOM 676 O O . VAL A 1 89 ? -0.237 -8.737 -4.777 1.00 89.31 89 VAL A O 1
ATOM 679 N N . LEU A 1 90 ? -1.782 -10.357 -4.467 1.00 91.81 90 LEU A N 1
ATOM 680 C CA . LEU A 1 90 ? -2.809 -9.544 -3.828 1.00 91.81 90 LEU A CA 1
ATOM 681 C C . LEU A 1 90 ? -2.990 -10.030 -2.389 1.00 91.81 90 LEU A C 1
ATOM 683 O O . LEU A 1 90 ? -3.393 -11.173 -2.180 1.00 91.81 90 LEU A O 1
ATOM 687 N N . ASN A 1 91 ? -2.720 -9.170 -1.411 1.00 93.19 91 ASN A N 1
ATOM 688 C CA . ASN A 1 91 ? -3.001 -9.439 -0.004 1.00 93.19 91 ASN A CA 1
ATOM 689 C C . ASN A 1 91 ? -4.141 -8.544 0.472 1.00 93.19 91 ASN A C 1
ATOM 691 O O . ASN A 1 91 ? -4.159 -7.348 0.188 1.00 93.19 91 ASN A O 1
ATOM 695 N N . VAL A 1 92 ? -5.074 -9.127 1.220 1.00 92.06 92 VAL A N 1
ATOM 696 C CA . VAL A 1 92 ? -6.183 -8.404 1.842 1.00 92.06 92 VAL A CA 1
ATOM 697 C C . VAL A 1 92 ? -6.106 -8.639 3.340 1.00 92.06 92 VAL A C 1
ATOM 699 O O . VAL A 1 92 ? -6.157 -9.778 3.797 1.00 92.06 92 VAL A O 1
ATOM 702 N N . THR A 1 93 ? -5.976 -7.556 4.097 1.00 92.88 93 THR A N 1
ATOM 703 C CA . THR A 1 93 ? -5.929 -7.586 5.558 1.00 92.88 93 THR A CA 1
ATOM 704 C C . THR A 1 93 ? -7.109 -6.804 6.106 1.00 92.88 93 THR A C 1
ATOM 706 O O . THR A 1 93 ? -7.261 -5.618 5.814 1.00 92.88 93 THR A O 1
ATOM 709 N N . LEU A 1 94 ? -7.935 -7.454 6.919 1.00 91.56 94 LEU A N 1
ATOM 710 C CA . LEU A 1 94 ? -8.995 -6.778 7.658 1.00 91.56 94 LEU A CA 1
ATOM 711 C C . LEU A 1 94 ? -8.419 -6.166 8.937 1.00 91.56 94 LEU A C 1
ATOM 713 O O . LEU A 1 94 ? -7.576 -6.764 9.605 1.00 91.56 94 LEU A O 1
ATOM 717 N N . VAL A 1 95 ? -8.877 -4.966 9.264 1.00 88.69 95 VAL A N 1
ATOM 718 C CA . VAL A 1 95 ? -8.601 -4.293 10.530 1.00 88.69 95 VAL A CA 1
ATOM 719 C C . VAL A 1 95 ? -9.901 -4.295 11.314 1.00 88.69 95 VAL A C 1
ATOM 721 O O . VAL A 1 95 ? -10.889 -3.732 10.859 1.00 88.69 95 VAL A O 1
ATOM 724 N N . ASP A 1 96 ? -9.896 -4.919 12.483 1.00 89.75 96 ASP A N 1
ATOM 725 C CA . ASP A 1 96 ? -10.999 -4.843 13.436 1.00 89.75 96 ASP A CA 1
ATOM 726 C C . ASP A 1 96 ? -10.411 -4.530 14.806 1.00 89.75 96 ASP A C 1
ATOM 728 O O . ASP A 1 96 ? -9.583 -5.276 15.337 1.00 89.75 96 ASP A O 1
ATOM 732 N N . ARG A 1 97 ? -10.778 -3.369 15.337 1.00 88.75 97 ARG A N 1
ATOM 733 C CA . ARG A 1 97 ? -10.433 -2.947 16.684 1.00 88.75 97 ARG A CA 1
ATOM 734 C C . ARG A 1 97 ? -11.734 -2.656 17.426 1.00 88.75 97 ARG A C 1
ATOM 736 O O . ARG A 1 97 ? -12.402 -1.677 17.073 1.00 88.75 97 ARG A O 1
ATOM 743 N N . PRO A 1 98 ? -12.080 -3.456 18.449 1.00 83.62 98 PRO A N 1
ATOM 744 C CA . PRO A 1 98 ? -13.271 -3.216 19.250 1.00 83.62 98 PRO A CA 1
ATOM 745 C C . PRO A 1 98 ? -13.206 -1.836 19.914 1.00 83.62 98 PRO A C 1
ATOM 747 O O . PRO A 1 98 ? -12.127 -1.358 20.268 1.00 83.62 98 PRO A O 1
ATOM 750 N N . GLY A 1 99 ? -14.366 -1.193 20.030 1.00 78.50 99 GLY A N 1
ATOM 751 C CA . GLY A 1 99 ? -14.545 0.031 20.809 1.00 78.50 99 GLY A CA 1
ATOM 752 C C . GLY A 1 99 ? -15.065 -0.292 22.207 1.00 78.50 99 GLY A C 1
ATOM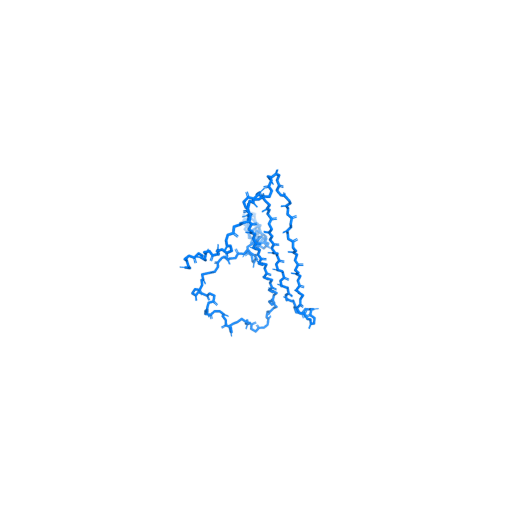 753 O O . GLY A 1 99 ? -15.665 -1.346 22.415 1.00 78.50 99 GLY A O 1
ATOM 754 N N . ASP A 1 100 ? -14.862 0.629 23.146 1.00 77.69 100 ASP A N 1
ATOM 755 C CA . ASP A 1 100 ? -15.235 0.442 24.555 1.00 77.69 100 ASP A CA 1
ATOM 756 C C . ASP A 1 100 ? -16.650 0.950 24.888 1.00 77.69 100 ASP A C 1
ATOM 758 O O . ASP A 1 100 ? -17.110 0.818 26.024 1.00 77.69 100 ASP A O 1
ATOM 762 N N . ALA A 1 101 ? -17.355 1.556 23.925 1.00 73.75 101 ALA A N 1
ATOM 763 C CA . ALA A 1 101 ? -18.691 2.091 24.162 1.00 73.75 101 ALA A CA 1
ATOM 764 C C . ALA A 1 101 ? -19.783 1.022 23.944 1.00 73.75 101 ALA A C 1
ATOM 766 O O . ALA A 1 101 ? -19.631 0.140 23.091 1.00 73.75 101 ALA A O 1
ATOM 767 N N . PRO A 1 102 ? -20.923 1.114 24.658 1.00 70.56 102 PRO A N 1
ATOM 768 C CA . PRO A 1 102 ? -22.082 0.265 24.406 1.00 70.56 102 PRO A CA 1
ATOM 769 C C . PRO A 1 102 ? -22.510 0.317 22.929 1.00 70.56 102 PRO A C 1
ATOM 771 O O . PRO A 1 102 ? -22.371 1.372 22.298 1.00 70.56 102 PRO A O 1
ATOM 774 N N . PRO A 1 103 ? -23.058 -0.777 22.365 1.00 65.88 103 PRO A N 1
ATOM 775 C CA . PRO A 1 103 ? -23.538 -0.779 20.989 1.00 65.88 103 PRO A CA 1
ATOM 776 C C . PRO A 1 103 ? -24.548 0.361 20.784 1.00 65.88 103 PRO A C 1
ATOM 778 O O . PRO A 1 103 ? -25.484 0.480 21.582 1.00 65.88 103 PRO A O 1
ATOM 781 N N . PRO A 1 104 ? -24.392 1.210 19.752 1.00 64.75 104 PRO A N 1
ATOM 782 C CA . PRO A 1 104 ? -25.374 2.242 19.461 1.00 64.75 104 PRO A CA 1
ATOM 783 C C . PRO A 1 104 ? -26.731 1.598 19.157 1.00 64.75 104 PRO A C 1
ATOM 785 O O . PRO A 1 104 ? -26.803 0.515 18.571 1.00 64.75 104 PRO A O 1
ATOM 788 N N . VAL A 1 105 ? -27.816 2.283 19.531 1.00 72.94 105 VAL A N 1
ATOM 789 C CA . VAL A 1 105 ? -29.175 1.913 19.107 1.00 72.94 105 VAL A CA 1
ATOM 790 C C . VAL A 1 105 ? -29.197 1.807 17.581 1.00 72.94 105 VAL A C 1
ATOM 792 O O . VAL A 1 105 ? -28.675 2.687 16.894 1.00 72.94 105 VAL A O 1
ATOM 795 N N . ALA A 1 106 ? -29.772 0.722 17.055 1.00 71.19 106 ALA A N 1
ATOM 796 C CA . ALA A 1 106 ? -29.838 0.466 15.621 1.00 71.19 106 ALA A CA 1
ATOM 797 C C . ALA A 1 106 ? -30.477 1.658 14.888 1.00 71.19 106 ALA A C 1
ATOM 799 O O . ALA A 1 106 ? -31.651 1.967 15.086 1.00 71.19 106 ALA A O 1
ATOM 800 N N . GLY A 1 107 ? -29.679 2.339 14.064 1.00 65.62 107 GLY A N 1
ATOM 801 C CA . GLY A 1 107 ? -30.137 3.445 13.229 1.00 65.62 107 GLY A CA 1
ATOM 802 C C . GLY A 1 107 ? -30.873 2.961 11.979 1.00 65.62 107 GLY A C 1
ATOM 803 O O . GLY A 1 107 ? -30.774 1.806 11.574 1.00 65.62 107 GLY A O 1
ATOM 804 N N . ASN A 1 108 ? -31.571 3.882 11.321 1.00 75.12 108 ASN A N 1
ATOM 805 C CA . ASN A 1 108 ? -32.534 3.646 10.237 1.00 75.12 108 ASN A CA 1
ATOM 806 C C . ASN A 1 108 ? -31.892 3.200 8.896 1.00 75.12 108 ASN A C 1
ATOM 808 O O . ASN A 1 108 ? -32.540 3.271 7.856 1.00 75.12 108 ASN A O 1
ATOM 812 N N . GLY A 1 109 ? -30.616 2.796 8.885 1.00 61.44 109 GLY A N 1
ATOM 813 C CA . GLY A 1 109 ? -29.908 2.323 7.688 1.00 61.44 109 GLY A CA 1
ATOM 814 C C . GLY A 1 109 ? -29.520 3.400 6.665 1.00 61.44 109 GLY A C 1
ATOM 815 O O . GLY A 1 109 ? -29.230 3.067 5.519 1.00 61.44 109 GLY A O 1
ATOM 816 N N . GLN A 1 110 ? -29.505 4.684 7.037 1.00 60.62 110 GLN A N 1
ATOM 817 C CA . GLN A 1 110 ? -29.200 5.768 6.099 1.00 60.62 110 GLN A CA 1
ATOM 818 C C . GLN A 1 110 ? -27.686 6.033 6.029 1.00 60.62 110 GLN A C 1
ATOM 820 O O . GLN A 1 110 ? -27.083 6.488 6.998 1.00 60.62 110 GLN A O 1
ATOM 825 N N . VAL A 1 111 ? -27.070 5.757 4.876 1.00 57.19 111 VAL A N 1
ATOM 826 C CA . VAL A 1 111 ? -25.666 6.090 4.583 1.00 57.19 111 VAL A CA 1
ATOM 827 C C . VAL A 1 111 ? -25.646 7.342 3.706 1.00 57.19 111 VAL A C 1
ATOM 829 O O . VAL A 1 111 ? -26.033 7.283 2.540 1.00 57.19 111 VAL A O 1
ATOM 832 N N . LEU A 1 112 ? -25.224 8.486 4.256 1.00 61.84 112 LEU A N 1
ATOM 833 C CA . LEU A 1 112 ? -24.939 9.688 3.464 1.00 61.84 112 LEU A CA 1
ATOM 834 C C . LEU A 1 112 ? -23.509 9.587 2.907 1.00 61.84 112 LEU A C 1
ATOM 836 O O . LEU A 1 112 ? -22.548 9.564 3.673 1.00 61.84 112 LEU A O 1
ATOM 840 N N . GLY A 1 113 ? -23.370 9.507 1.581 1.00 70.12 113 GLY A N 1
ATOM 841 C CA . GLY A 1 113 ? -22.072 9.576 0.902 1.00 70.12 113 GLY A CA 1
ATOM 842 C C . GLY A 1 113 ? -21.477 10.989 0.946 1.00 70.12 113 GLY A C 1
ATOM 843 O O . GLY A 1 113 ? -22.217 11.971 0.913 1.00 70.12 113 GLY A O 1
ATOM 844 N N . GLY A 1 114 ? -20.147 11.088 1.040 1.00 55.88 114 GLY A N 1
ATOM 845 C CA . GLY A 1 114 ? -19.424 12.363 1.024 1.00 55.88 114 GLY A CA 1
ATOM 846 C C . GLY A 1 114 ? -19.491 13.048 -0.343 1.00 55.88 114 GLY A C 1
ATOM 847 O O . GLY A 1 114 ? -19.491 12.373 -1.372 1.00 55.88 114 GLY A O 1
ATOM 848 N N . ALA A 1 115 ? -19.566 14.382 -0.341 1.00 47.03 115 ALA A N 1
ATOM 849 C CA . ALA A 1 115 ? -19.459 15.192 -1.549 1.00 47.03 115 ALA A CA 1
ATOM 850 C C . ALA A 1 115 ? -18.055 14.994 -2.131 1.00 47.03 115 ALA A C 1
ATOM 852 O O . ALA A 1 115 ? -17.075 15.410 -1.512 1.00 47.03 115 ALA A O 1
ATOM 853 N N . GLY A 1 116 ? -17.993 14.260 -3.243 1.00 39.66 116 GLY A N 1
ATOM 854 C CA . GLY A 1 116 ? -16.766 14.052 -4.008 1.00 39.66 116 GLY A CA 1
ATOM 855 C C . GLY A 1 116 ? -16.147 15.353 -4.488 1.00 39.66 116 GLY A C 1
ATOM 856 O O . GLY A 1 116 ? -16.888 16.357 -4.612 1.00 39.66 116 GLY A O 1
#

Foldseek 3Di:
DVVVVVVVVVVVVVVVVVVVVPPPDPVVPPPPDDDDDPVRVVVCVPVDDDPPDWDKDKDWDKDWDADPLRKIKIKIWIWTDGPPDPDIDIDIDIDTDDHPGDDDDDDPPDDDDDDD

pLDDT: mean 71.3, std 12.54, range [39.66, 93.19]

Secondary structure (DSSP, 8-state):
-HHHHHHHHHHHHHHHHHHHHTS----TTTT------HHHHHHHTT----TT----EEEEEEEEEE-TT--EEEEEEEEEE-TT-SS-EEEEEEEEE--SSPPPP-----------